Protein AF-A0A496ZWP8-F1 (afdb_monomer)

Sequence (125 aa):
MEGTQMKKIFVIMILVLTLSQVFAQIQWSEKVTIRQGVNIEWSRAAAPMEDGSVIYVWSDTRFGDRDLWAQKVDAAGNMVWGDEAVLVNGMINRQEDPVVISVGNGSVVIAWVDFRNEDAGDIYA

Radius of gyration: 22.71 Å; Cα contacts (8 Å, |Δi|>4): 227; chains: 1; bounding box: 49×33×71 Å

Nearest PDB structures (foldseek):
  6s5q-assembly1_A  TM=6.776E-01  e=2.027E-01  Ophiorrhiza pumila
  4onz-assembly1_A  TM=6.621E-01  e=5.312E-01  Bacteroides ovatus ATCC 8483
  4hho-assembly1_A  TM=5.004E-01  e=4.001E-01  synthetic construct
  8hcj-assembly2_F  TM=4.932E-01  e=5.949E-01  Pseudopedobacter saltans DSM 12145
  6gmu-assembly1_A  TM=5.224E-01  e=9.361E-01  Homo sapiens

Mean predicted aligned error: 7.83 Å

Structure (mmCIF, N/CA/C/O backbone):
data_AF-A0A496ZWP8-F1
#
_entry.id   AF-A0A496ZWP8-F1
#
loop_
_atom_site.group_PDB
_atom_site.id
_atom_site.type_symbol
_atom_site.label_atom_id
_atom_site.label_alt_id
_atom_site.label_comp_id
_atom_site.label_asym_id
_atom_site.label_entity_id
_atom_site.label_seq_id
_atom_site.pdbx_PDB_ins_code
_atom_site.Cartn_x
_atom_site.Cartn_y
_atom_site.Cartn_z
_atom_site.occupancy
_atom_site.B_iso_or_equiv
_atom_site.auth_seq_id
_atom_site.auth_comp_id
_atom_site.auth_asym_id
_atom_site.auth_atom_id
_atom_site.pdbx_PDB_model_num
ATOM 1 N N . MET A 1 1 ? -31.100 12.169 52.068 1.00 58.34 1 MET A N 1
ATOM 2 C CA . MET A 1 1 ? -30.266 13.191 51.395 1.00 58.34 1 MET A CA 1
ATOM 3 C C . MET A 1 1 ? -31.188 14.202 50.741 1.00 58.34 1 MET A C 1
ATOM 5 O O . MET A 1 1 ? -32.120 13.777 50.072 1.00 58.34 1 MET A O 1
ATOM 9 N N . GLU A 1 2 ? -30.967 15.501 50.940 1.00 76.38 2 GLU A N 1
ATOM 10 C CA . GLU A 1 2 ? -31.733 16.548 50.246 1.00 76.38 2 GLU A CA 1
ATOM 11 C C . GLU A 1 2 ? -31.612 16.407 48.719 1.00 76.38 2 GLU A C 1
ATOM 13 O O . GLU A 1 2 ? -30.556 16.025 48.206 1.00 76.38 2 GLU A O 1
ATOM 18 N N . GLY A 1 3 ? -32.671 16.744 47.974 1.00 78.81 3 GLY A N 1
ATOM 19 C CA . GLY A 1 3 ? -32.719 16.591 46.510 1.00 78.81 3 GLY A CA 1
ATOM 20 C C . GLY A 1 3 ? -31.585 17.307 45.761 1.00 78.81 3 GLY A C 1
ATOM 21 O O . GLY A 1 3 ? -31.178 16.879 44.682 1.00 78.81 3 GLY A O 1
ATOM 22 N N . THR A 1 4 ? -31.010 18.349 46.360 1.00 80.94 4 THR A N 1
ATOM 23 C CA . THR A 1 4 ? -29.848 19.082 45.837 1.00 80.94 4 THR A CA 1
ATOM 24 C C . THR A 1 4 ? -28.559 18.255 45.873 1.00 80.94 4 THR A C 1
ATOM 26 O O . THR A 1 4 ? -27.741 18.361 44.960 1.00 80.94 4 THR A O 1
ATOM 29 N N . GLN A 1 5 ? -28.379 17.394 46.880 1.00 81.50 5 GLN A N 1
ATOM 30 C CA . GLN A 1 5 ? -27.209 16.512 46.990 1.00 81.50 5 GLN A CA 1
ATOM 31 C C . GLN A 1 5 ? -27.260 15.381 45.956 1.00 81.50 5 GLN A C 1
ATOM 33 O O . GLN A 1 5 ? -26.257 15.102 45.304 1.00 81.50 5 GLN A O 1
ATOM 38 N N . MET A 1 6 ? -28.441 14.798 45.711 1.00 81.75 6 MET A N 1
ATOM 39 C CA . MET A 1 6 ? -28.597 13.758 44.683 1.00 81.75 6 MET A CA 1
ATOM 40 C C . MET A 1 6 ? -28.333 14.277 43.263 1.00 81.75 6 MET A C 1
ATOM 42 O O . MET A 1 6 ? -27.688 13.589 42.476 1.00 81.75 6 MET A O 1
ATOM 46 N N . LYS A 1 7 ? -28.751 15.509 42.937 1.00 82.75 7 LYS A N 1
ATOM 47 C CA . LYS A 1 7 ? -28.469 16.122 41.626 1.00 82.75 7 LYS A CA 1
ATOM 48 C C . LYS A 1 7 ? -26.971 16.340 41.390 1.00 82.75 7 LYS A C 1
ATOM 50 O O . LYS A 1 7 ? -26.490 16.077 40.293 1.00 82.75 7 LYS A O 1
ATOM 55 N N . LYS A 1 8 ? -26.224 16.777 42.412 1.00 85.56 8 LYS A N 1
ATOM 56 C CA . LYS A 1 8 ? -24.764 16.965 42.320 1.00 85.56 8 LYS A CA 1
ATOM 57 C C . LYS A 1 8 ? -24.034 15.643 42.082 1.00 85.56 8 LYS A C 1
ATOM 59 O O . LYS A 1 8 ? -23.172 15.582 41.213 1.00 85.56 8 LYS A O 1
ATOM 64 N N . ILE A 1 9 ? -24.420 14.587 42.800 1.00 87.50 9 ILE 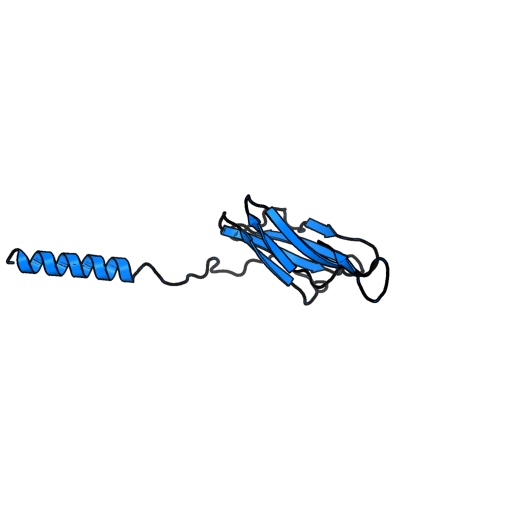A N 1
ATOM 65 C CA . ILE A 1 9 ? -23.855 13.2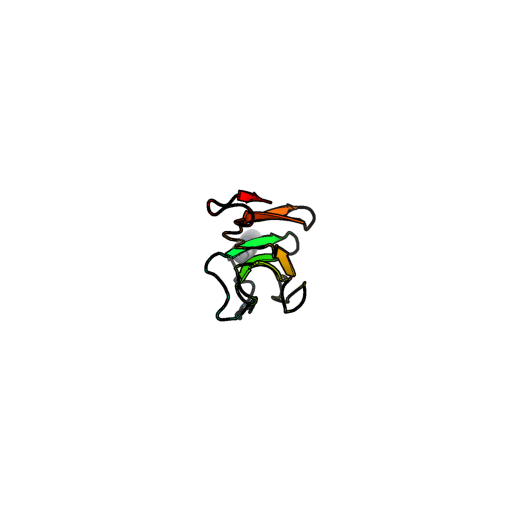40 42.619 1.00 87.50 9 ILE A CA 1
ATOM 66 C C . ILE A 1 9 ? -24.135 12.720 41.202 1.00 87.50 9 ILE A C 1
ATOM 68 O O . ILE A 1 9 ? -23.230 12.211 40.548 1.00 87.50 9 ILE A O 1
ATOM 72 N N . PHE A 1 10 ? -25.357 12.912 40.698 1.00 89.06 10 PHE A N 1
ATOM 73 C CA . PHE A 1 10 ? -25.737 12.490 39.349 1.00 89.06 10 PHE A CA 1
ATOM 74 C C . PHE A 1 10 ? -24.933 13.213 38.253 1.00 89.06 10 PHE A C 1
ATOM 76 O O . PHE A 1 10 ? -24.446 12.575 37.323 1.00 89.06 10 PHE A O 1
ATOM 83 N N . VAL A 1 11 ? -24.719 14.526 38.392 1.00 88.38 11 VAL A N 1
ATOM 84 C CA . VAL A 1 11 ? -23.888 15.309 37.458 1.00 88.38 11 VAL A CA 1
ATOM 85 C C . VAL A 1 11 ? -22.424 14.863 37.495 1.00 88.38 11 VAL A C 1
ATOM 87 O O . VAL A 1 11 ? -21.815 14.722 36.441 1.00 88.38 11 VAL A O 1
ATOM 90 N N . ILE A 1 12 ? -21.866 14.587 38.679 1.00 88.12 12 ILE A N 1
ATOM 91 C CA . ILE A 1 12 ? -20.488 14.086 38.815 1.00 88.12 12 ILE A CA 1
ATOM 92 C C . ILE A 1 12 ? -20.347 12.698 38.179 1.00 88.12 12 ILE A C 1
ATOM 94 O O . ILE A 1 12 ? -19.371 12.459 37.474 1.00 88.12 12 ILE A O 1
ATOM 98 N N . MET A 1 13 ? -21.326 11.804 38.360 1.00 84.56 13 MET A N 1
ATOM 99 C CA . MET A 1 13 ? -21.336 10.499 37.690 1.00 84.56 13 MET A CA 1
ATOM 100 C C . MET A 1 13 ? -21.333 10.637 36.167 1.00 84.56 13 MET A C 1
ATOM 102 O O . MET A 1 13 ? -20.533 9.975 35.512 1.00 84.56 13 MET A O 1
ATOM 106 N N . ILE A 1 14 ? -22.178 11.511 35.608 1.00 83.31 14 ILE A N 1
ATOM 107 C CA . ILE A 1 14 ? -22.195 11.780 34.162 1.00 83.31 14 ILE A CA 1
ATOM 108 C C . ILE A 1 14 ? -20.843 12.333 33.708 1.00 83.31 14 ILE A C 1
ATOM 110 O O . ILE A 1 14 ? -20.306 11.853 32.716 1.00 83.31 14 ILE A O 1
ATOM 114 N N . LEU A 1 15 ? -20.257 13.275 34.454 1.00 76.50 15 LEU A N 1
ATOM 115 C CA . LEU A 1 15 ? -18.956 13.854 34.122 1.00 76.50 15 LEU A CA 1
ATOM 116 C C . LEU A 1 15 ? -17.860 12.775 34.078 1.00 76.50 15 LEU A C 1
ATOM 118 O O . LEU A 1 15 ? -17.118 12.694 33.101 1.00 76.50 15 LEU A O 1
ATOM 122 N N . VAL A 1 16 ? -17.804 11.899 35.088 1.00 75.62 16 VAL A N 1
ATOM 123 C CA . VAL A 1 16 ? -16.838 10.788 35.177 1.00 75.62 16 VAL A CA 1
ATOM 124 C C . VAL A 1 16 ? -17.046 9.760 34.057 1.00 75.62 16 VAL A C 1
ATOM 126 O O . VAL A 1 16 ? -16.073 9.324 33.444 1.00 75.62 16 VAL A O 1
ATOM 129 N N . LEU A 1 17 ? -18.298 9.425 33.726 1.00 69.69 17 LEU A N 1
ATOM 130 C CA . LEU A 1 17 ? -18.643 8.559 32.591 1.00 69.69 17 LEU A CA 1
ATOM 131 C C . LEU A 1 17 ? -18.202 9.174 31.254 1.00 69.69 17 LEU A C 1
ATOM 133 O O . LEU A 1 17 ? -17.603 8.478 30.437 1.00 69.69 17 LEU A O 1
ATOM 137 N N . THR A 1 18 ? -18.411 10.477 31.049 1.00 66.12 18 THR A N 1
ATOM 138 C CA . THR A 1 18 ? -17.995 11.170 29.816 1.00 66.12 18 THR A CA 1
ATOM 139 C C . THR A 1 18 ? -16.479 11.347 29.696 1.00 66.12 18 THR A C 1
ATOM 141 O O . THR A 1 18 ? -15.943 11.251 28.597 1.00 66.12 18 THR A O 1
ATOM 144 N N . LEU A 1 19 ? -15.767 11.529 30.814 1.00 63.59 19 LEU A N 1
ATOM 145 C CA . LEU A 1 19 ? -14.301 11.623 30.850 1.00 63.59 19 LEU A CA 1
ATOM 146 C C . LEU A 1 19 ? -13.616 10.274 30.571 1.00 63.59 19 LEU A C 1
ATOM 148 O O . LEU A 1 19 ? -12.477 10.252 30.116 1.00 63.59 19 LEU A O 1
ATOM 152 N N . SER A 1 20 ? -14.306 9.152 30.802 1.00 60.50 20 SER A N 1
ATOM 153 C CA . SER A 1 20 ? -13.771 7.801 30.567 1.00 60.50 20 SER A CA 1
ATOM 154 C C . SER A 1 20 ? -13.786 7.338 29.101 1.00 60.50 20 SER A C 1
ATOM 156 O O . SER A 1 20 ? -13.283 6.260 28.795 1.00 60.50 20 SER A O 1
ATOM 158 N N . GLN A 1 21 ? -14.365 8.126 28.191 1.00 62.69 21 GLN A N 1
ATOM 159 C CA . GLN A 1 21 ? -14.693 7.684 26.829 1.00 62.69 21 GLN A CA 1
ATOM 160 C C . GLN A 1 21 ? -13.730 8.186 25.740 1.00 62.69 21 GLN A C 1
ATOM 162 O O . GLN A 1 21 ? -14.006 7.987 24.562 1.00 62.69 21 GLN A O 1
ATOM 167 N N . VAL A 1 22 ? -12.600 8.816 26.082 1.00 62.62 22 VAL A N 1
ATOM 168 C CA . VAL A 1 22 ? -11.673 9.337 25.061 1.00 62.62 22 VAL A CA 1
ATOM 169 C C . VAL A 1 22 ? -10.226 9.047 25.434 1.00 62.62 22 VAL A C 1
ATOM 171 O O . VAL A 1 22 ? -9.464 9.928 25.821 1.00 62.62 22 VAL A O 1
ATOM 174 N N . PHE A 1 23 ? -9.834 7.788 25.294 1.00 69.88 23 PHE A N 1
ATOM 175 C CA . PHE A 1 23 ? -8.423 7.438 25.192 1.00 69.88 23 PHE A CA 1
ATOM 176 C C . PHE A 1 23 ? -8.196 6.848 23.809 1.00 69.88 23 PHE A C 1
ATOM 178 O O . PHE A 1 23 ? -8.996 6.036 23.349 1.00 69.88 23 PHE A O 1
ATOM 185 N N . ALA A 1 24 ? -7.126 7.273 23.137 1.00 71.12 24 ALA A N 1
ATOM 186 C CA . ALA A 1 24 ? -6.670 6.592 21.937 1.00 71.12 24 ALA A CA 1
ATOM 187 C C . ALA A 1 24 ? -6.376 5.131 22.303 1.00 71.12 24 ALA A C 1
ATOM 189 O O . ALA A 1 24 ? -5.673 4.866 23.281 1.00 71.12 24 ALA A O 1
ATOM 190 N N . GLN A 1 25 ? -6.948 4.198 21.551 1.00 76.38 25 GLN A N 1
ATOM 191 C CA . GLN A 1 25 ? -6.757 2.769 21.770 1.00 76.38 25 GLN A CA 1
ATOM 192 C C . GLN A 1 25 ? -5.928 2.204 20.625 1.00 76.38 25 GLN A C 1
ATOM 194 O O . GLN A 1 25 ? -6.061 2.626 19.476 1.00 76.38 25 GLN A O 1
ATOM 199 N N . ILE A 1 26 ? -5.066 1.246 20.946 1.00 85.38 26 ILE A N 1
ATOM 200 C CA . ILE A 1 26 ? -4.431 0.426 19.921 1.00 85.38 26 ILE A CA 1
ATOM 201 C C . ILE A 1 26 ? -5.499 -0.547 19.418 1.00 85.38 26 ILE A C 1
ATOM 203 O O . ILE A 1 26 ? -6.054 -1.303 20.212 1.00 85.38 26 ILE A O 1
ATOM 207 N N . GLN A 1 27 ? -5.777 -0.522 18.113 1.00 88.75 27 GLN A N 1
ATOM 208 C CA . GLN A 1 27 ? -6.804 -1.374 17.508 1.00 88.75 27 GLN A CA 1
ATOM 209 C C . GLN A 1 27 ? -6.440 -2.865 17.586 1.00 88.75 27 GLN A C 1
ATOM 211 O O . GLN A 1 27 ? -7.286 -3.693 17.914 1.00 88.75 27 GLN A O 1
ATOM 216 N N . TRP A 1 28 ? -5.180 -3.215 17.312 1.00 90.25 28 TRP A N 1
ATOM 217 C CA . TRP A 1 28 ? -4.692 -4.595 17.369 1.00 90.25 28 TRP A CA 1
ATOM 218 C C . TRP A 1 28 ? -3.735 -4.778 18.543 1.00 90.25 28 TRP A C 1
ATOM 220 O O . TRP A 1 28 ? -2.656 -4.190 18.570 1.00 90.25 28 TRP A O 1
ATOM 230 N N . SER A 1 29 ? -4.121 -5.606 19.515 1.00 88.94 29 SER A N 1
ATOM 231 C CA . SER A 1 29 ? -3.278 -5.921 20.676 1.00 88.94 29 SER A CA 1
ATOM 232 C C . SER A 1 29 ? -2.068 -6.786 20.319 1.00 88.94 29 SER A C 1
ATOM 234 O O . SER A 1 29 ? -1.061 -6.750 21.018 1.00 88.94 29 SER A O 1
ATOM 236 N N . GLU A 1 30 ? -2.170 -7.546 19.229 1.00 91.31 30 GLU A N 1
ATOM 237 C CA . GLU A 1 30 ? -1.110 -8.390 18.686 1.00 91.31 30 GLU A CA 1
ATOM 238 C C . GLU A 1 30 ? -0.612 -7.843 17.349 1.00 91.31 30 GLU A C 1
ATOM 240 O O . GLU A 1 30 ? -1.321 -7.131 16.633 1.00 91.31 30 GLU A O 1
ATOM 245 N N . LYS A 1 31 ? 0.620 -8.207 16.982 1.00 90.88 31 LYS A N 1
ATOM 246 C CA . LYS A 1 31 ? 1.181 -7.834 15.679 1.00 90.88 31 LYS A CA 1
ATOM 247 C C . LYS A 1 31 ? 0.353 -8.444 14.538 1.00 90.88 31 LYS A C 1
ATOM 249 O O . LYS A 1 31 ? 0.193 -9.661 14.462 1.00 90.88 31 LYS A O 1
ATOM 254 N N . VAL A 1 32 ? -0.096 -7.607 13.604 1.00 92.38 32 VAL A N 1
ATOM 255 C CA . VAL A 1 32 ? -0.715 -8.059 12.350 1.00 92.38 32 VAL A CA 1
ATOM 256 C C . VAL A 1 32 ? 0.354 -8.134 11.272 1.00 92.38 32 VAL A C 1
ATOM 258 O O . VAL A 1 32 ? 1.038 -7.156 10.966 1.00 92.38 32 VAL A O 1
ATOM 261 N N . THR A 1 33 ? 0.528 -9.326 10.713 1.00 92.00 33 THR A N 1
ATOM 262 C CA . THR A 1 33 ? 1.533 -9.573 9.684 1.00 92.00 33 THR A CA 1
ATOM 263 C C . THR A 1 33 ? 0.919 -9.339 8.314 1.00 92.00 33 THR A C 1
ATOM 265 O O . THR A 1 33 ? 0.101 -10.130 7.868 1.00 92.00 33 THR A O 1
ATOM 268 N N . ILE A 1 34 ? 1.322 -8.255 7.6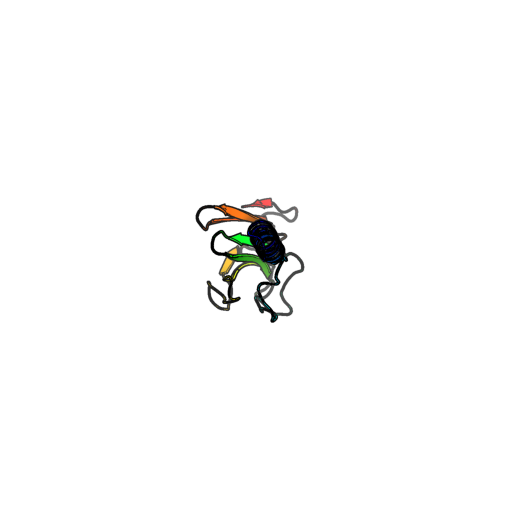53 1.00 90.88 34 ILE A N 1
ATOM 269 C CA . ILE A 1 34 ? 0.778 -7.868 6.341 1.00 90.88 34 ILE A CA 1
ATOM 270 C C . ILE A 1 34 ? 1.589 -8.508 5.212 1.00 90.88 34 ILE A C 1
ATOM 272 O O . ILE A 1 34 ? 1.044 -9.117 4.300 1.00 90.88 34 ILE A O 1
ATOM 276 N N . ARG A 1 35 ? 2.918 -8.391 5.284 1.00 89.88 35 ARG A N 1
ATOM 277 C CA . ARG A 1 35 ? 3.855 -8.991 4.330 1.00 89.88 35 ARG A CA 1
ATOM 278 C C . ARG A 1 35 ? 5.197 -9.235 5.021 1.00 89.88 35 ARG A C 1
ATOM 280 O O . ARG A 1 35 ? 5.656 -8.386 5.784 1.00 89.88 35 ARG A O 1
ATOM 287 N N . GLN A 1 36 ? 5.812 -10.400 4.798 1.00 85.31 36 GLN A N 1
ATOM 288 C CA . GLN A 1 36 ? 7.116 -10.785 5.367 1.00 85.31 36 GLN A CA 1
ATOM 289 C C . GLN A 1 36 ? 8.035 -11.339 4.287 1.00 85.31 36 GLN A C 1
ATOM 291 O O . GLN A 1 36 ? 7.639 -12.199 3.507 1.00 85.31 36 GLN A O 1
ATOM 296 N N . GLY A 1 37 ? 9.282 -10.897 4.265 1.00 80.88 37 GLY A N 1
ATOM 297 C CA . GLY A 1 37 ? 10.275 -11.414 3.337 1.00 80.88 37 GLY A CA 1
ATOM 298 C C . GLY A 1 37 ? 11.487 -10.506 3.282 1.00 80.88 37 GLY A C 1
ATOM 299 O O . GLY A 1 37 ? 11.402 -9.328 3.611 1.00 80.88 37 GLY A O 1
ATOM 300 N N . VAL A 1 38 ? 12.609 -11.063 2.835 1.00 79.75 38 VAL A N 1
ATOM 301 C CA . VAL A 1 38 ? 13.859 -10.313 2.620 1.00 79.75 38 VAL A CA 1
ATOM 302 C C . VAL A 1 38 ? 13.795 -9.376 1.407 1.00 79.75 38 VAL A C 1
ATOM 304 O O . VAL A 1 38 ? 14.713 -8.598 1.192 1.00 79.75 38 VAL A O 1
ATOM 307 N N . ASN A 1 39 ? 12.694 -9.436 0.654 1.00 84.06 39 ASN A N 1
ATOM 308 C CA . ASN A 1 39 ? 12.473 -8.720 -0.600 1.00 84.06 39 ASN A CA 1
ATOM 309 C C . ASN A 1 39 ? 11.498 -7.534 -0.446 1.00 84.06 39 ASN A C 1
ATOM 311 O O . ASN A 1 39 ? 10.928 -7.069 -1.422 1.00 84.06 39 ASN A O 1
ATOM 315 N N . ILE A 1 40 ? 11.229 -7.072 0.778 1.00 78.12 40 ILE A N 1
ATOM 316 C CA . ILE A 1 40 ? 10.384 -5.888 0.999 1.00 78.12 40 ILE A CA 1
ATOM 317 C C . ILE A 1 40 ? 11.294 -4.669 1.096 1.00 78.12 40 ILE A C 1
ATOM 319 O O . ILE A 1 40 ? 12.205 -4.642 1.924 1.00 78.12 40 ILE A O 1
ATOM 323 N N . GLU A 1 41 ? 11.016 -3.651 0.293 1.00 75.12 41 GLU A N 1
ATOM 324 C CA . GLU A 1 41 ? 11.788 -2.413 0.286 1.00 75.12 41 GLU A CA 1
ATOM 325 C C . GLU A 1 41 ? 11.353 -1.415 1.370 1.00 75.12 41 GLU A C 1
ATOM 327 O O . GLU A 1 41 ? 10.390 -1.614 2.126 1.00 75.12 41 GLU A O 1
ATOM 332 N N . TRP A 1 42 ? 12.149 -0.354 1.512 1.00 65.81 42 TRP A N 1
ATOM 333 C CA . TRP A 1 42 ? 12.062 0.581 2.637 1.00 65.81 42 TRP A CA 1
ATOM 334 C C . TRP A 1 42 ? 10.825 1.488 2.572 1.00 65.81 42 TRP A C 1
ATOM 336 O O . TRP A 1 42 ? 10.312 1.886 3.623 1.00 65.81 42 TRP A O 1
ATOM 346 N N . SER A 1 43 ? 10.308 1.746 1.370 1.00 69.44 43 SER A N 1
ATOM 347 C CA . SER A 1 43 ? 9.183 2.653 1.137 1.00 69.44 43 SER A CA 1
ATOM 348 C C . SER A 1 43 ? 7.836 1.940 1.268 1.00 69.44 43 SER A C 1
ATOM 350 O O . SER A 1 43 ? 7.537 0.969 0.569 1.00 69.44 43 SER A O 1
ATOM 352 N N . ARG A 1 44 ? 7.009 2.435 2.194 1.00 85.50 44 ARG A N 1
ATOM 353 C CA . ARG A 1 44 ? 5.646 1.958 2.450 1.00 85.50 44 ARG A CA 1
ATOM 354 C C . ARG A 1 44 ? 4.728 3.127 2.778 1.00 85.50 44 ARG A C 1
ATOM 356 O O . ARG A 1 44 ? 5.112 4.012 3.540 1.00 85.50 44 ARG A O 1
ATOM 363 N N . ALA A 1 45 ? 3.510 3.081 2.261 1.00 94.94 45 ALA A N 1
ATOM 364 C CA . ALA A 1 45 ? 2.459 4.041 2.560 1.00 94.94 45 ALA A CA 1
ATOM 365 C C . ALA A 1 45 ? 1.186 3.320 3.008 1.00 94.94 45 ALA A C 1
ATOM 367 O O . ALA A 1 45 ? 0.998 2.131 2.745 1.00 94.94 45 ALA A O 1
ATOM 368 N N . ALA A 1 46 ? 0.323 4.037 3.723 1.00 96.81 46 ALA A N 1
ATOM 369 C CA . ALA A 1 46 ? -0.942 3.506 4.198 1.00 96.81 46 ALA A CA 1
ATOM 370 C C . ALA A 1 46 ? -2.036 4.575 4.149 1.00 96.81 46 ALA A C 1
ATOM 372 O O . ALA A 1 46 ? -1.780 5.733 4.482 1.00 96.81 46 ALA A O 1
ATOM 373 N N . ALA A 1 47 ? -3.252 4.174 3.782 1.00 97.50 47 ALA A N 1
ATOM 374 C CA . ALA A 1 47 ? -4.434 5.026 3.793 1.00 97.50 47 ALA A CA 1
ATOM 375 C C . ALA A 1 47 ? -5.550 4.386 4.634 1.00 97.50 47 ALA A C 1
ATOM 377 O O . ALA A 1 47 ? -5.894 3.223 4.396 1.00 97.50 47 ALA A O 1
ATOM 378 N N . PRO A 1 48 ? -6.132 5.118 5.603 1.00 96.88 48 PRO A N 1
ATOM 379 C CA . PRO A 1 48 ? -7.305 4.653 6.325 1.00 96.88 48 PRO A CA 1
ATOM 380 C C . PRO A 1 48 ? -8.551 4.732 5.437 1.00 96.88 48 PRO A C 1
ATOM 382 O O . PRO A 1 48 ? -8.704 5.644 4.621 1.00 96.88 48 PRO A O 1
ATOM 385 N N . MET A 1 49 ? -9.468 3.797 5.649 1.00 96.88 49 MET A N 1
ATOM 386 C CA . MET A 1 49 ? -10.749 3.715 4.958 1.00 96.88 49 MET A CA 1
ATOM 387 C C . MET A 1 49 ? -11.905 4.002 5.921 1.00 96.88 49 MET A C 1
ATOM 389 O O . MET A 1 49 ? -11.779 3.871 7.138 1.00 96.88 49 MET A O 1
ATOM 393 N N . GLU A 1 50 ? -13.061 4.375 5.371 1.00 94.75 50 GLU A N 1
ATOM 394 C CA . GLU A 1 50 ? -14.267 4.706 6.150 1.00 94.75 50 GLU A CA 1
ATOM 395 C C . GLU A 1 50 ? -14.817 3.514 6.955 1.00 94.75 50 GLU A C 1
ATOM 397 O O . GLU A 1 50 ? -15.419 3.704 8.008 1.00 94.75 50 GLU A O 1
ATOM 402 N N . ASP A 1 51 ? -14.579 2.284 6.493 1.00 94.19 51 ASP A N 1
ATOM 403 C CA . ASP A 1 51 ? -14.965 1.037 7.169 1.00 94.19 51 ASP A CA 1
ATOM 404 C C . ASP A 1 51 ? -13.999 0.635 8.305 1.00 94.19 51 ASP A C 1
ATOM 406 O O . ASP A 1 51 ? -14.133 -0.443 8.885 1.00 94.19 51 ASP A O 1
ATOM 410 N N . GLY A 1 52 ? -13.013 1.483 8.623 1.00 93.69 52 GLY A N 1
ATOM 411 C CA . GLY A 1 52 ? -11.984 1.221 9.630 1.00 93.69 52 GLY A CA 1
ATOM 412 C C . GLY A 1 52 ? -10.855 0.304 9.152 1.00 93.69 52 GLY A C 1
ATOM 413 O O . GLY A 1 52 ? -9.942 0.018 9.924 1.00 93.69 52 GLY A O 1
ATOM 414 N N . SER A 1 53 ? -10.893 -0.155 7.898 1.00 96.56 53 SER A N 1
ATOM 415 C CA . SER A 1 53 ? -9.772 -0.865 7.283 1.00 96.56 53 SER A CA 1
ATOM 416 C C . SER A 1 53 ? -8.643 0.090 6.889 1.00 96.56 53 SER A C 1
ATOM 418 O O . SER A 1 53 ? -8.798 1.314 6.863 1.00 96.56 53 SER A O 1
ATOM 420 N N . VAL A 1 54 ? -7.489 -0.481 6.558 1.00 97.12 54 VAL A N 1
ATOM 421 C CA . VAL A 1 54 ? -6.321 0.250 6.067 1.00 97.12 54 VAL A CA 1
ATOM 422 C C . VAL A 1 54 ? -5.821 -0.409 4.789 1.00 97.12 54 VAL A C 1
ATOM 424 O O . VAL A 1 54 ? -5.670 -1.630 4.733 1.00 97.12 54 VAL A O 1
ATOM 427 N N . ILE A 1 55 ? -5.552 0.394 3.761 1.00 97.69 55 ILE A N 1
ATOM 428 C CA . ILE A 1 55 ? -4.846 -0.052 2.557 1.00 97.69 55 ILE A CA 1
ATOM 429 C C . ILE A 1 55 ? -3.374 0.303 2.713 1.00 97.69 55 ILE A C 1
ATOM 431 O O . ILE A 1 55 ? -3.035 1.472 2.870 1.00 97.69 55 ILE A O 1
ATOM 435 N N . TYR A 1 56 ? -2.515 -0.706 2.656 1.00 96.81 56 TYR A N 1
ATOM 436 C CA . TYR A 1 56 ? -1.063 -0.580 2.662 1.00 96.81 56 TYR A CA 1
ATOM 437 C C . TYR A 1 56 ? -0.531 -0.757 1.251 1.00 96.81 56 TYR A C 1
ATOM 439 O O . TYR A 1 56 ? -0.998 -1.639 0.536 1.00 96.81 56 TYR A O 1
ATOM 447 N N . VAL A 1 57 ? 0.465 0.039 0.879 1.00 97.06 57 VAL A N 1
ATOM 448 C CA . VAL A 1 57 ? 1.131 -0.010 -0.425 1.00 97.06 57 VAL A CA 1
ATOM 449 C C . VAL A 1 57 ? 2.642 -0.006 -0.211 1.00 97.06 57 VAL A C 1
ATOM 451 O O . VAL A 1 57 ? 3.139 0.734 0.641 1.00 97.06 57 VAL A O 1
ATOM 454 N N . TRP A 1 58 ? 3.377 -0.844 -0.938 1.00 95.62 58 TRP A N 1
ATOM 455 C CA . TRP A 1 58 ? 4.834 -0.957 -0.822 1.00 95.62 58 TRP A CA 1
ATOM 456 C C . TRP A 1 58 ? 5.473 -1.437 -2.124 1.00 95.62 58 TRP A C 1
ATOM 458 O O . TRP A 1 58 ? 4.813 -2.064 -2.953 1.00 95.62 58 TRP A O 1
ATOM 468 N N . SER A 1 59 ? 6.775 -1.191 -2.259 1.00 94.38 59 SER A N 1
ATOM 469 C CA . SER A 1 59 ? 7.598 -1.816 -3.295 1.00 94.38 59 SER A CA 1
ATOM 470 C C . SER A 1 59 ? 8.146 -3.163 -2.812 1.00 94.38 59 SER A C 1
ATOM 472 O O . SER A 1 59 ? 8.618 -3.289 -1.676 1.00 94.38 59 SER A O 1
ATOM 474 N N . ASP A 1 60 ? 8.076 -4.187 -3.657 1.00 93.62 60 ASP A N 1
ATOM 475 C CA . ASP A 1 60 ? 8.461 -5.568 -3.348 1.00 93.62 60 ASP A CA 1
ATOM 476 C C . ASP A 1 60 ? 9.338 -6.121 -4.480 1.00 93.62 60 ASP A C 1
ATOM 478 O O . ASP A 1 60 ? 8.972 -6.043 -5.646 1.00 93.62 60 ASP A O 1
ATOM 482 N N . THR A 1 61 ? 10.489 -6.696 -4.138 1.00 93.25 61 THR A N 1
ATOM 483 C CA . THR A 1 61 ? 11.463 -7.279 -5.075 1.00 93.25 61 THR A CA 1
ATOM 484 C C . THR A 1 61 ? 11.351 -8.801 -5.165 1.00 93.25 61 THR A C 1
ATOM 486 O O . THR A 1 61 ? 12.277 -9.483 -5.606 1.00 93.25 61 THR A O 1
ATOM 489 N N . ARG A 1 62 ? 10.234 -9.399 -4.712 1.00 91.31 62 ARG A N 1
ATOM 490 C CA . ARG A 1 62 ? 10.095 -10.869 -4.649 1.00 91.31 62 ARG A CA 1
ATOM 491 C C . ARG A 1 62 ? 10.254 -11.581 -5.993 1.00 91.31 62 ARG A C 1
ATOM 493 O O . ARG A 1 62 ? 10.533 -12.779 -5.979 1.00 91.31 62 ARG A O 1
ATOM 500 N N . PHE A 1 63 ? 10.083 -10.874 -7.108 1.00 89.81 63 PHE A N 1
ATOM 501 C CA . PHE A 1 63 ? 10.177 -11.424 -8.461 1.00 89.81 63 PHE A CA 1
ATOM 502 C C . PHE A 1 63 ? 11.260 -10.769 -9.330 1.00 89.81 63 PHE A C 1
ATOM 504 O O . PHE A 1 63 ? 11.309 -11.035 -10.528 1.00 89.81 63 PHE A O 1
ATOM 511 N N . GLY A 1 64 ? 12.168 -9.983 -8.742 1.00 89.94 64 GLY A N 1
ATOM 512 C CA . GLY A 1 64 ? 13.246 -9.316 -9.473 1.00 89.94 64 GLY A CA 1
ATOM 513 C C . GLY A 1 64 ? 13.334 -7.843 -9.107 1.00 89.94 64 GLY A C 1
ATOM 514 O O . GLY A 1 64 ? 13.663 -7.517 -7.965 1.00 89.94 64 GLY A O 1
ATOM 515 N N . ASP A 1 65 ? 13.060 -6.976 -10.080 1.00 90.31 65 ASP A N 1
ATOM 516 C CA . ASP A 1 65 ? 12.975 -5.535 -9.851 1.00 90.31 65 ASP A CA 1
ATOM 517 C C . ASP A 1 65 ? 11.826 -5.179 -8.885 1.00 90.31 65 ASP A C 1
ATOM 519 O O . ASP A 1 65 ? 11.077 -6.033 -8.404 1.00 90.31 65 ASP A O 1
ATOM 523 N N . ARG A 1 66 ? 11.756 -3.900 -8.512 1.00 92.94 66 ARG A N 1
ATOM 524 C CA . ARG A 1 66 ? 10.799 -3.388 -7.529 1.00 92.94 66 ARG A CA 1
ATOM 525 C C . ARG A 1 66 ? 9.432 -3.228 -8.172 1.00 92.94 66 ARG A C 1
ATOM 527 O O . ARG A 1 66 ? 9.203 -2.222 -8.822 1.00 92.94 66 ARG A O 1
ATOM 534 N N . ASP A 1 67 ? 8.526 -4.148 -7.885 1.00 95.00 67 ASP A N 1
ATOM 535 C CA . ASP A 1 67 ? 7.122 -4.037 -8.268 1.00 95.00 67 ASP A CA 1
ATOM 536 C C . ASP A 1 67 ? 6.313 -3.332 -7.174 1.00 95.00 67 ASP A C 1
ATOM 538 O O . ASP A 1 67 ? 6.642 -3.407 -5.986 1.00 95.00 67 ASP A O 1
ATOM 542 N N . LEU A 1 68 ? 5.196 -2.712 -7.550 1.00 96.06 68 LEU A N 1
ATOM 543 C CA . LEU A 1 68 ? 4.286 -2.044 -6.629 1.00 96.06 68 LEU A CA 1
ATOM 544 C C . LEU A 1 68 ? 3.141 -2.968 -6.204 1.00 96.06 68 LEU A C 1
ATOM 546 O O . LEU A 1 68 ? 2.378 -3.449 -7.041 1.00 96.06 68 LEU A O 1
ATOM 550 N N . TRP A 1 69 ? 2.976 -3.167 -4.898 1.00 96.19 69 TRP A N 1
ATOM 551 C CA . TRP A 1 69 ? 1.980 -4.067 -4.311 1.00 96.19 69 TRP A CA 1
ATOM 552 C C . TRP A 1 69 ? 1.109 -3.352 -3.287 1.00 96.19 69 TRP A C 1
ATOM 554 O O . TRP A 1 69 ? 1.546 -2.394 -2.649 1.00 96.19 69 TRP A O 1
ATOM 564 N N . ALA A 1 70 ? -0.113 -3.847 -3.092 1.00 96.94 70 ALA A N 1
ATOM 565 C CA . ALA A 1 70 ? -1.030 -3.326 -2.092 1.00 96.94 70 ALA A CA 1
ATOM 566 C C . ALA A 1 70 ? -1.838 -4.416 -1.384 1.00 96.94 70 ALA A C 1
ATOM 568 O O . ALA A 1 70 ? -2.215 -5.426 -1.974 1.00 96.94 70 ALA A O 1
ATOM 569 N N . GLN A 1 71 ? -2.160 -4.181 -0.116 1.00 97.00 71 GLN A N 1
ATOM 570 C CA . GLN A 1 71 ? -3.013 -5.046 0.693 1.00 97.00 71 GLN A CA 1
ATOM 571 C C . GLN A 1 71 ? -4.026 -4.219 1.468 1.00 97.00 71 GLN A C 1
ATOM 573 O O . GLN A 1 71 ? -3.666 -3.221 2.091 1.00 97.00 71 GLN A O 1
ATOM 578 N N . LYS A 1 72 ? -5.274 -4.684 1.499 1.00 97.69 72 LYS A N 1
ATOM 579 C CA . LYS A 1 72 ? -6.306 -4.152 2.385 1.00 97.69 72 LYS A CA 1
ATOM 580 C C . LYS A 1 72 ? -6.400 -5.028 3.629 1.00 97.69 72 LYS A C 1
ATOM 582 O O . LYS A 1 72 ? -6.554 -6.242 3.525 1.00 97.69 72 LYS A O 1
ATOM 587 N N . VAL A 1 73 ? -6.327 -4.403 4.797 1.00 97.56 73 VAL A N 1
ATOM 588 C CA . VAL A 1 73 ? -6.418 -5.060 6.105 1.00 97.56 73 VAL A CA 1
ATOM 589 C C . VAL A 1 73 ? -7.632 -4.512 6.834 1.00 97.56 73 VAL A C 1
ATOM 591 O O . VAL A 1 73 ? -7.729 -3.300 7.016 1.00 97.56 73 VAL A O 1
ATOM 594 N N . ASP A 1 74 ? -8.576 -5.371 7.214 1.0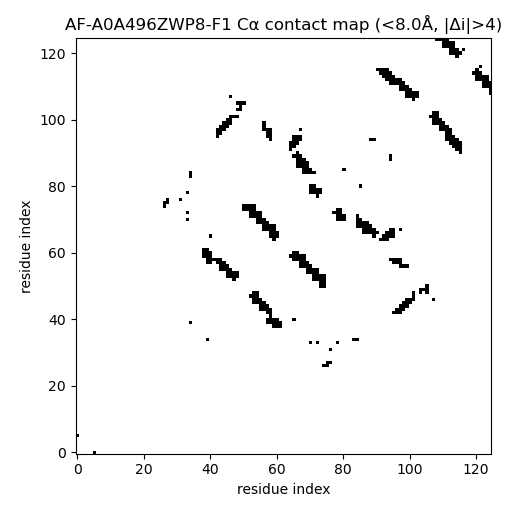0 97.00 74 ASP A N 1
ATOM 595 C CA . ASP A 1 74 ? -9.781 -4.933 7.923 1.00 97.00 74 ASP A CA 1
ATOM 596 C C . ASP A 1 74 ? -9.490 -4.489 9.367 1.00 97.00 74 ASP A C 1
ATOM 598 O O . ASP A 1 74 ? -8.396 -4.683 9.895 1.00 97.00 74 ASP A O 1
ATOM 602 N N . ALA A 1 75 ? -10.485 -3.906 10.038 1.00 95.19 75 ALA A N 1
ATOM 603 C CA . ALA A 1 75 ? -10.336 -3.419 11.410 1.00 95.19 75 ALA A CA 1
ATOM 604 C C . ALA A 1 75 ? -9.999 -4.522 12.437 1.00 95.19 75 ALA A C 1
ATOM 606 O O . ALA A 1 75 ? -9.540 -4.208 13.537 1.00 95.19 75 ALA A O 1
ATOM 607 N N . ALA A 1 76 ? -10.209 -5.799 12.104 1.00 95.25 76 ALA A N 1
ATOM 608 C CA . ALA A 1 76 ? -9.858 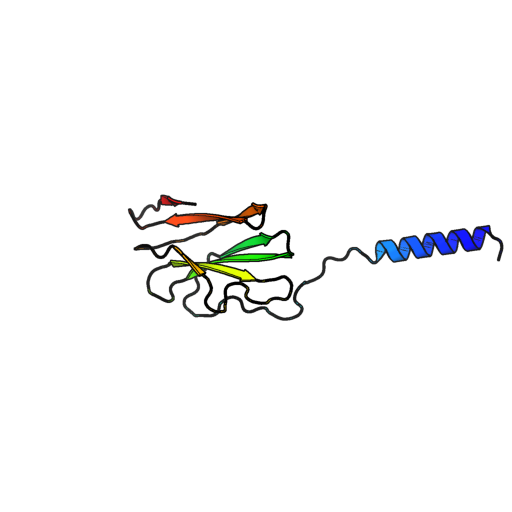-6.949 12.935 1.00 95.25 76 ALA A CA 1
ATOM 609 C C . ALA A 1 76 ? -8.460 -7.518 12.614 1.00 95.25 76 ALA A C 1
ATOM 611 O O . ALA A 1 76 ? -7.992 -8.406 13.323 1.00 95.25 76 ALA A O 1
ATOM 612 N N . GLY A 1 77 ? -7.776 -6.984 11.598 1.00 95.25 77 GLY A N 1
ATOM 613 C CA . GLY A 1 77 ? -6.440 -7.411 11.192 1.00 95.25 77 GLY A CA 1
ATOM 614 C C . GLY A 1 77 ? -6.436 -8.503 10.122 1.00 95.25 77 GLY A C 1
ATOM 615 O O . GLY A 1 77 ? -5.378 -9.065 9.843 1.00 95.25 77 GLY A O 1
ATOM 616 N N . ASN A 1 78 ? -7.583 -8.819 9.514 1.00 96.44 78 ASN A N 1
ATOM 617 C CA . ASN A 1 78 ? -7.664 -9.834 8.466 1.00 96.44 78 ASN A CA 1
ATOM 618 C C . ASN A 1 78 ? -7.253 -9.260 7.106 1.00 96.44 78 ASN A C 1
ATOM 620 O O . ASN A 1 78 ? -7.569 -8.114 6.776 1.00 96.44 78 ASN A O 1
ATOM 624 N N . MET A 1 79 ? -6.591 -10.083 6.291 1.00 97.19 79 MET A N 1
ATOM 625 C CA . MET A 1 79 ? -6.250 -9.747 4.907 1.00 97.19 79 MET A CA 1
ATOM 626 C C . MET A 1 79 ? -7.502 -9.833 4.028 1.00 97.19 79 MET A C 1
ATOM 628 O O . MET A 1 79 ? -8.090 -10.901 3.874 1.00 97.19 79 MET A O 1
ATOM 632 N N . VAL A 1 80 ? -7.917 -8.714 3.436 1.00 97.44 80 VAL A N 1
ATOM 633 C CA . VAL A 1 80 ? -9.164 -8.630 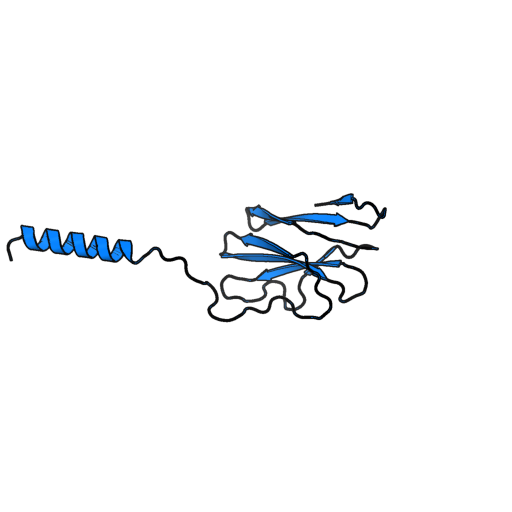2.657 1.00 97.44 80 VAL A CA 1
ATOM 634 C C . VAL A 1 80 ? -8.960 -9.065 1.205 1.00 97.44 80 VAL A C 1
ATOM 636 O O . VAL A 1 80 ? -9.877 -9.621 0.605 1.00 97.44 80 VAL A O 1
ATOM 639 N N . TRP A 1 81 ? -7.772 -8.849 0.630 1.00 97.00 81 TRP A N 1
ATOM 640 C CA . TRP A 1 81 ? -7.465 -9.235 -0.756 1.00 97.00 81 TRP A CA 1
ATOM 641 C C . TRP A 1 81 ? -6.696 -10.562 -0.868 1.00 97.00 81 TRP A C 1
ATOM 643 O O . TRP A 1 81 ? -6.055 -10.827 -1.881 1.00 97.00 81 TRP A O 1
ATOM 653 N N . GLY A 1 82 ? -6.784 -11.412 0.161 1.00 94.69 82 GLY A N 1
ATOM 654 C CA . GLY A 1 82 ? -6.042 -12.674 0.249 1.00 94.69 82 GLY A CA 1
ATOM 655 C C . GLY A 1 82 ? -4.593 -12.484 0.701 1.00 94.69 82 GLY A C 1
ATOM 656 O O . GLY A 1 82 ? -4.125 -11.362 0.851 1.00 94.69 82 GLY A O 1
ATOM 657 N N . ASP A 1 83 ? -3.871 -13.577 0.940 1.00 90.31 83 ASP A N 1
ATOM 658 C CA . ASP A 1 83 ? -2.589 -13.536 1.667 1.00 90.31 83 ASP A CA 1
ATOM 659 C C . ASP A 1 83 ? -1.401 -12.988 0.856 1.00 90.31 83 ASP A C 1
ATOM 661 O O . ASP A 1 83 ? -0.390 -12.580 1.428 1.00 90.31 83 ASP A O 1
ATOM 665 N N . GLU A 1 84 ? -1.496 -12.959 -0.476 1.00 89.38 84 GLU A N 1
ATOM 666 C CA . GLU A 1 84 ? -0.358 -12.614 -1.344 1.00 89.38 84 GLU A CA 1
ATOM 667 C C . GLU A 1 84 ? -0.225 -11.120 -1.662 1.00 89.38 84 GLU A C 1
ATOM 669 O O . GLU A 1 84 ? 0.794 -10.712 -2.239 1.00 89.38 84 GLU A O 1
ATOM 674 N N . ALA A 1 85 ? -1.196 -10.312 -1.218 1.00 94.25 85 ALA A N 1
ATOM 675 C CA . ALA A 1 85 ? -1.415 -8.940 -1.667 1.00 94.25 85 ALA A CA 1
ATOM 676 C C . ALA A 1 85 ? -1.720 -8.853 -3.177 1.00 94.25 85 ALA A C 1
ATOM 678 O O . ALA A 1 85 ? -1.616 -9.826 -3.922 1.00 94.25 85 ALA A O 1
ATOM 679 N N . VAL A 1 86 ? -2.122 -7.674 -3.638 1.00 96.56 86 VAL A N 1
ATOM 680 C CA . VAL A 1 86 ? -2.453 -7.402 -5.041 1.00 96.56 86 VAL A CA 1
ATOM 681 C C . VAL A 1 86 ? -1.293 -6.669 -5.703 1.00 96.56 86 VAL A C 1
ATOM 683 O O . VAL A 1 86 ? -0.782 -5.696 -5.148 1.00 96.56 86 VAL A O 1
ATOM 686 N N . LEU A 1 87 ? -0.898 -7.109 -6.899 1.00 96.25 87 LEU A N 1
ATOM 687 C CA . LEU A 1 87 ? 0.028 -6.369 -7.755 1.00 96.25 87 LEU A CA 1
ATOM 688 C C . LEU A 1 87 ? -0.686 -5.129 -8.307 1.00 96.25 87 LEU A C 1
ATOM 690 O O . LEU A 1 87 ? -1.667 -5.248 -9.039 1.00 96.25 87 LEU A O 1
ATOM 694 N N . VAL A 1 88 ? -0.189 -3.947 -7.956 1.00 97.12 88 VAL A N 1
ATOM 695 C CA . VAL A 1 88 ? -0.678 -2.659 -8.466 1.00 97.12 88 VAL A CA 1
ATOM 696 C C . VAL A 1 88 ? -0.009 -2.346 -9.801 1.00 97.12 88 VAL A C 1
ATOM 698 O O . VAL A 1 88 ? -0.681 -1.962 -10.755 1.00 97.12 88 VAL A O 1
ATOM 701 N N . ASN A 1 89 ? 1.311 -2.530 -9.881 1.00 96.81 89 ASN A N 1
ATOM 702 C CA . ASN A 1 89 ? 2.089 -2.294 -11.091 1.00 96.81 89 ASN A CA 1
ATOM 703 C C . ASN A 1 89 ? 3.357 -3.159 -11.080 1.00 96.81 89 ASN A C 1
ATOM 705 O O . ASN A 1 89 ? 4.116 -3.100 -10.120 1.00 96.81 89 ASN A O 1
ATOM 709 N N . GLY A 1 90 ? 3.564 -3.943 -12.140 1.00 95.69 90 GLY A N 1
ATOM 710 C CA . GLY A 1 90 ? 4.768 -4.758 -12.342 1.00 95.69 90 GLY A CA 1
ATOM 711 C C . GLY A 1 90 ? 5.365 -4.559 -13.731 1.00 95.69 90 GLY A C 1
ATOM 712 O O . GLY A 1 90 ? 5.558 -5.510 -14.489 1.00 95.69 90 GLY A O 1
ATOM 713 N N . MET A 1 91 ? 5.500 -3.296 -14.135 1.00 96.62 91 MET A N 1
ATOM 714 C CA . MET A 1 91 ? 6.153 -2.923 -15.386 1.00 96.62 91 MET A CA 1
ATOM 715 C C . MET A 1 91 ? 7.668 -3.125 -15.295 1.00 96.62 91 MET A C 1
ATOM 717 O O . MET A 1 91 ? 8.228 -3.290 -14.223 1.00 96.62 91 MET A O 1
ATOM 721 N N . ILE A 1 92 ? 8.344 -3.096 -16.443 1.00 95.31 92 ILE A N 1
ATOM 722 C CA . ILE A 1 92 ? 9.808 -3.190 -16.490 1.00 95.31 92 ILE A CA 1
ATOM 723 C C . ILE A 1 92 ? 10.482 -2.098 -15.641 1.00 95.31 92 ILE A C 1
ATOM 725 O O . ILE A 1 92 ? 9.955 -0.988 -15.522 1.00 95.31 92 ILE A O 1
ATOM 729 N N . ASN A 1 93 ? 11.676 -2.404 -15.129 1.00 95.06 93 ASN A N 1
ATOM 730 C CA . ASN A 1 93 ? 12.451 -1.579 -14.205 1.00 95.06 93 ASN A CA 1
ATOM 731 C C . ASN A 1 93 ? 11.712 -1.381 -12.880 1.00 95.06 93 ASN A C 1
ATOM 733 O O . ASN A 1 93 ? 11.068 -2.299 -12.401 1.00 95.06 93 ASN A O 1
ATOM 737 N N . ARG A 1 94 ? 11.899 -0.230 -12.231 1.00 94.62 94 ARG A N 1
ATOM 738 C CA . ARG A 1 94 ? 11.539 -0.034 -10.829 1.00 94.62 94 ARG A CA 1
ATOM 739 C C . ARG A 1 94 ? 10.271 0.805 -10.681 1.00 94.62 94 ARG A C 1
ATOM 741 O O . ARG A 1 94 ? 10.085 1.784 -11.406 1.00 94.62 94 ARG A O 1
ATOM 748 N N . GLN A 1 95 ? 9.439 0.447 -9.708 1.00 95.94 95 GLN A N 1
ATOM 749 C CA . GLN A 1 95 ? 8.201 1.119 -9.328 1.00 95.94 95 GLN A CA 1
ATOM 750 C C . GLN A 1 95 ? 8.267 1.374 -7.822 1.00 95.94 95 GLN A C 1
ATOM 752 O O . GLN A 1 95 ? 8.217 0.458 -6.993 1.00 95.94 95 GLN A O 1
ATOM 757 N N . GLU A 1 96 ? 8.476 2.637 -7.465 1.00 93.94 96 GLU A N 1
ATOM 758 C CA . GLU A 1 96 ? 9.031 3.019 -6.168 1.00 93.94 96 GLU A CA 1
ATOM 759 C C . GLU A 1 96 ? 8.299 4.175 -5.506 1.00 93.94 96 GLU A C 1
ATOM 761 O O . GLU A 1 96 ? 7.505 4.881 -6.123 1.00 93.94 96 GLU A O 1
ATOM 766 N N . ASP A 1 97 ? 8.610 4.353 -4.223 1.00 94.75 97 ASP A N 1
ATOM 767 C CA . ASP A 1 97 ? 8.176 5.473 -3.394 1.00 94.75 97 ASP A CA 1
ATOM 768 C C . ASP A 1 97 ? 6.674 5.761 -3.477 1.00 94.75 97 ASP A C 1
ATOM 770 O O . ASP A 1 97 ? 6.262 6.892 -3.753 1.00 94.75 97 ASP A O 1
ATOM 774 N N . PRO A 1 98 ? 5.827 4.743 -3.229 1.00 96.38 98 PRO A N 1
ATOM 775 C CA . PRO A 1 98 ? 4.407 4.948 -3.351 1.00 96.38 98 PRO A CA 1
ATOM 776 C C . PRO A 1 98 ? 3.869 5.864 -2.265 1.00 96.38 98 PRO A C 1
ATOM 778 O O . PRO A 1 98 ? 4.237 5.775 -1.091 1.00 96.38 98 PRO A O 1
ATOM 781 N N . VAL A 1 99 ? 2.892 6.667 -2.658 1.00 97.38 99 VAL A N 1
ATOM 782 C CA . VAL A 1 99 ? 1.993 7.395 -1.770 1.00 97.38 99 VAL A CA 1
ATOM 783 C C . VAL A 1 99 ? 0.567 6.948 -2.053 1.00 97.38 99 VAL A C 1
ATOM 785 O O . VAL A 1 99 ? 0.219 6.634 -3.188 1.00 97.38 99 VAL A O 1
ATOM 788 N N . VAL A 1 100 ? -0.276 6.904 -1.025 1.00 98.06 100 VAL A N 1
ATOM 789 C CA . VAL A 1 100 ? -1.679 6.505 -1.167 1.00 98.06 100 VAL A CA 1
ATOM 790 C C . VAL A 1 100 ? -2.575 7.432 -0.364 1.00 98.06 100 VAL A C 1
ATOM 792 O O . VAL A 1 100 ? -2.254 7.783 0.773 1.00 98.06 100 VAL A O 1
ATOM 795 N N . ILE A 1 101 ? -3.705 7.822 -0.953 1.00 98.00 101 ILE A N 1
ATOM 796 C CA . ILE A 1 101 ? -4.741 8.613 -0.286 1.00 98.00 101 ILE A CA 1
ATOM 797 C C . ILE A 1 101 ? -6.107 7.962 -0.485 1.00 98.00 101 ILE A C 1
ATOM 799 O O . ILE A 1 101 ? -6.410 7.463 -1.567 1.00 98.00 101 ILE A O 1
ATOM 803 N N . SER A 1 102 ? -6.949 7.998 0.546 1.00 97.12 102 SER A N 1
ATOM 804 C CA . SER A 1 102 ? -8.371 7.683 0.395 1.00 97.12 102 SER A CA 1
ATOM 805 C C . SER A 1 102 ? -9.080 8.845 -0.294 1.00 97.12 102 SER A C 1
ATOM 807 O O . SER A 1 102 ? -8.896 10.001 0.089 1.00 97.12 102 SER A O 1
ATOM 809 N N . VAL A 1 103 ? -9.881 8.536 -1.313 1.00 96.62 103 VAL A N 1
ATOM 810 C CA . VAL A 1 103 ? -10.675 9.516 -2.076 1.00 96.62 103 VAL A CA 1
ATOM 811 C C . VAL A 1 103 ? -12.182 9.366 -1.832 1.00 96.62 103 VAL A C 1
ATOM 813 O O . VAL A 1 103 ? -12.993 9.950 -2.548 1.00 96.62 103 VAL A O 1
ATOM 816 N N . GLY A 1 104 ? -12.558 8.609 -0.795 1.00 92.75 104 GLY A N 1
ATOM 817 C CA . GLY A 1 104 ? -13.945 8.332 -0.418 1.00 92.75 104 GLY A CA 1
ATOM 818 C C . GLY A 1 104 ? -14.573 7.179 -1.204 1.00 92.75 104 GLY A C 1
ATOM 819 O O . GLY A 1 104 ? -13.979 6.635 -2.138 1.00 92.75 104 GLY A O 1
ATOM 820 N N . ASN A 1 105 ? -15.782 6.769 -0.802 1.00 91.88 105 ASN A N 1
ATOM 821 C CA . ASN A 1 105 ? -16.544 5.676 -1.433 1.00 91.88 105 ASN A CA 1
ATOM 822 C C . ASN A 1 105 ? -15.753 4.358 -1.543 1.00 91.88 105 ASN A C 1
ATOM 824 O O . ASN A 1 105 ? -15.846 3.635 -2.536 1.00 91.88 105 ASN A O 1
ATOM 828 N N . GLY A 1 106 ? -14.917 4.065 -0.546 1.00 89.31 106 GLY A N 1
ATOM 829 C CA . GLY A 1 106 ? -14.084 2.861 -0.540 1.00 89.31 106 GLY A CA 1
ATOM 830 C C . GLY A 1 106 ? -12.947 2.853 -1.571 1.00 89.31 106 GLY A C 1
ATOM 831 O O . GLY A 1 106 ? -12.368 1.793 -1.799 1.00 89.31 106 GLY A O 1
ATOM 832 N N . SER A 1 107 ? -12.618 3.996 -2.180 1.00 93.94 107 SER A N 1
ATOM 833 C CA . SER A 1 107 ? -11.582 4.116 -3.211 1.00 93.94 107 SER A CA 1
ATOM 834 C C . SER A 1 107 ? -10.327 4.825 -2.700 1.00 93.94 107 SER A C 1
ATOM 836 O O . SER A 1 107 ? -10.387 5.675 -1.809 1.00 93.94 107 SER A O 1
ATOM 838 N N . VAL A 1 108 ? -9.189 4.500 -3.313 1.00 97.31 108 VAL A N 1
ATOM 839 C CA . VAL A 1 108 ? -7.902 5.168 -3.091 1.00 97.31 108 VAL A CA 1
ATOM 840 C C . VAL A 1 108 ? -7.290 5.605 -4.416 1.00 97.31 108 VAL A C 1
ATOM 842 O O . VAL A 1 108 ? -7.583 5.023 -5.458 1.00 97.31 108 VAL A O 1
ATOM 845 N N . VAL A 1 109 ? -6.414 6.601 -4.356 1.00 98.19 109 VAL A N 1
ATOM 846 C CA . VAL A 1 109 ? -5.471 6.935 -5.429 1.00 98.19 109 VAL A CA 1
ATOM 847 C C . VAL A 1 109 ? -4.072 6.619 -4.921 1.00 98.19 109 VAL A C 1
ATOM 849 O O . VAL A 1 109 ? -3.735 6.977 -3.790 1.00 98.19 109 VAL A O 1
ATOM 852 N N . ILE A 1 110 ? -3.282 5.931 -5.742 1.00 98.38 110 ILE A N 1
ATOM 853 C CA . ILE A 1 110 ? -1.909 5.528 -5.434 1.00 98.38 110 ILE A CA 1
ATOM 854 C C . ILE A 1 110 ? -1.017 6.209 -6.455 1.00 98.38 110 ILE A C 1
ATOM 856 O O . ILE A 1 110 ? -1.207 5.952 -7.627 1.00 98.38 110 ILE A O 1
ATOM 860 N N . ALA A 1 111 ? -0.053 7.022 -6.033 1.00 98.19 111 ALA A N 1
ATOM 861 C CA . ALA A 1 111 ? 0.957 7.578 -6.931 1.00 98.19 111 ALA A CA 1
ATOM 862 C C . ALA A 1 111 ? 2.336 6.985 -6.630 1.00 98.19 111 ALA A C 1
ATOM 864 O O . ALA A 1 111 ? 2.601 6.625 -5.484 1.00 98.19 111 ALA A O 1
ATOM 865 N N . TRP A 1 112 ? 3.198 6.864 -7.638 1.00 97.75 112 TRP A N 1
ATOM 866 C CA . TRP A 1 112 ? 4.532 6.260 -7.524 1.00 97.75 112 TRP A CA 1
ATOM 867 C C . TRP A 1 112 ? 5.514 6.863 -8.535 1.00 97.75 112 TRP A C 1
ATOM 869 O O . TRP A 1 112 ? 5.108 7.519 -9.499 1.00 97.75 112 TRP A O 1
ATOM 879 N N . VAL A 1 113 ? 6.806 6.620 -8.310 1.00 97.31 113 VAL A N 1
ATOM 880 C CA . VAL A 1 113 ? 7.878 6.898 -9.273 1.00 97.31 113 VAL A CA 1
ATOM 881 C C . VAL A 1 113 ? 8.101 5.656 -10.129 1.00 97.31 113 VAL A C 1
ATOM 883 O O . VAL A 1 113 ? 8.261 4.552 -9.608 1.00 97.31 113 VAL A O 1
ATOM 886 N N . ASP A 1 114 ? 8.112 5.823 -11.442 1.00 97.56 114 ASP A N 1
ATOM 887 C CA . ASP A 1 114 ? 8.158 4.744 -12.417 1.00 97.56 114 ASP A CA 1
ATOM 888 C C . ASP A 1 114 ? 9.341 4.908 -13.369 1.00 97.56 114 ASP A C 1
ATOM 890 O O . ASP A 1 114 ? 9.446 5.892 -14.099 1.00 97.56 114 ASP A O 1
ATOM 894 N N . PHE A 1 115 ? 10.228 3.920 -13.382 1.00 97.06 115 PHE A N 1
ATOM 895 C CA . PHE A 1 115 ? 11.470 3.952 -14.151 1.00 97.06 115 PHE A CA 1
ATOM 896 C C . PHE A 1 115 ? 11.377 3.145 -15.459 1.00 97.06 115 PHE A C 1
ATOM 898 O O . PHE A 1 115 ? 12.401 2.770 -16.032 1.00 97.06 115 PHE A O 1
ATOM 905 N N . ARG A 1 116 ? 10.165 2.837 -15.955 1.00 97.12 116 ARG A N 1
ATOM 906 C CA . ARG A 1 116 ? 9.988 1.999 -17.160 1.00 97.12 116 ARG A CA 1
ATOM 907 C C . ARG A 1 116 ? 10.556 2.622 -18.440 1.00 97.12 116 ARG A C 1
ATOM 909 O O . ARG A 1 116 ? 10.910 1.889 -19.359 1.00 97.12 116 ARG A O 1
ATOM 916 N N . ASN A 1 117 ? 10.590 3.955 -18.515 1.00 96.50 117 ASN A N 1
ATOM 917 C CA . ASN A 1 117 ? 10.984 4.701 -19.714 1.00 96.50 117 ASN A CA 1
ATOM 918 C C . ASN A 1 117 ? 12.420 5.232 -19.625 1.00 96.50 117 ASN A C 1
ATOM 920 O O . ASN A 1 117 ? 13.153 5.176 -20.610 1.00 96.50 117 ASN A O 1
ATOM 924 N N . GLU A 1 118 ? 12.812 5.753 -18.459 1.00 94.88 118 GLU A N 1
ATOM 925 C CA . GLU A 1 118 ? 14.119 6.368 -18.227 1.00 94.88 118 GLU A CA 1
ATOM 926 C C . GLU A 1 118 ? 14.548 6.310 -16.755 1.00 94.88 118 GLU A C 1
ATOM 928 O O . GLU A 1 118 ? 13.725 6.186 -15.846 1.00 94.88 118 GLU A O 1
ATOM 933 N N . ASP A 1 119 ? 15.855 6.454 -16.521 1.00 94.31 119 ASP A N 1
ATOM 934 C CA . ASP A 1 119 ? 16.467 6.366 -15.188 1.00 94.31 1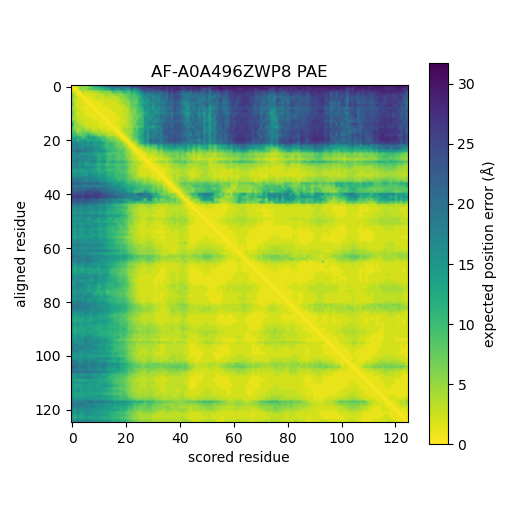19 ASP A CA 1
ATOM 935 C C . ASP A 1 119 ? 16.108 7.538 -14.262 1.00 94.31 119 ASP A C 1
ATOM 937 O O . ASP A 1 119 ? 16.336 7.446 -13.056 1.00 94.31 119 ASP A O 1
ATOM 941 N N . ALA A 1 120 ? 15.573 8.639 -14.802 1.00 95.88 120 ALA A N 1
ATOM 942 C CA . ALA A 1 120 ? 15.127 9.784 -14.009 1.00 95.88 120 ALA A CA 1
ATOM 943 C C . ALA A 1 120 ? 13.824 9.495 -13.244 1.00 95.88 120 ALA A C 1
ATOM 945 O O . ALA A 1 120 ? 13.632 10.033 -12.154 1.00 95.88 120 ALA A O 1
ATOM 946 N N . GLY A 1 121 ? 12.986 8.605 -13.781 1.00 96.50 121 GLY A N 1
ATOM 947 C CA . GLY A 1 121 ? 11.691 8.255 -13.216 1.00 96.50 121 GLY A CA 1
ATOM 948 C C . GLY A 1 121 ? 10.595 9.266 -13.559 1.00 96.50 121 GLY A C 1
ATOM 949 O O . GLY A 1 121 ? 10.736 10.472 -13.364 1.00 96.50 121 GLY A O 1
ATOM 950 N N . ASP A 1 122 ? 9.467 8.746 -14.025 1.00 98.06 122 ASP A N 1
ATOM 951 C CA . ASP A 1 122 ? 8.226 9.483 -14.255 1.00 98.06 122 ASP A CA 1
ATOM 952 C C . ASP A 1 122 ? 7.286 9.323 -13.050 1.00 98.06 122 ASP A C 1
ATOM 954 O O . ASP A 1 122 ? 7.314 8.302 -12.365 1.00 98.06 122 ASP A O 1
ATOM 958 N N . ILE A 1 123 ? 6.396 10.287 -12.809 1.00 97.75 123 ILE A N 1
ATOM 959 C CA . ILE A 1 123 ? 5.357 10.157 -11.775 1.00 97.75 123 ILE A CA 1
ATOM 960 C C . ILE A 1 123 ? 4.047 9.681 -12.403 1.00 97.75 123 ILE A C 1
ATOM 962 O O . ILE A 1 123 ? 3.527 10.325 -13.316 1.00 97.75 123 ILE A O 1
ATOM 966 N N . TYR A 1 124 ? 3.484 8.600 -11.863 1.00 97.94 124 TYR A N 1
ATOM 967 C CA . TYR A 1 124 ? 2.169 8.068 -12.235 1.00 97.94 124 TYR A CA 1
ATOM 968 C C . TYR A 1 124 ? 1.239 8.004 -11.022 1.00 97.94 124 TYR A C 1
ATOM 970 O O . TYR A 1 124 ? 1.710 8.034 -9.885 1.00 97.94 124 TYR A O 1
ATOM 978 N N . ALA A 1 125 ? -0.071 7.928 -11.281 1.00 96.44 125 ALA A N 1
ATOM 979 C CA . ALA A 1 125 ? -1.119 7.672 -10.296 1.00 96.44 125 ALA A CA 1
ATOM 980 C C . ALA A 1 125 ? -2.253 6.817 -10.883 1.00 96.44 125 ALA A C 1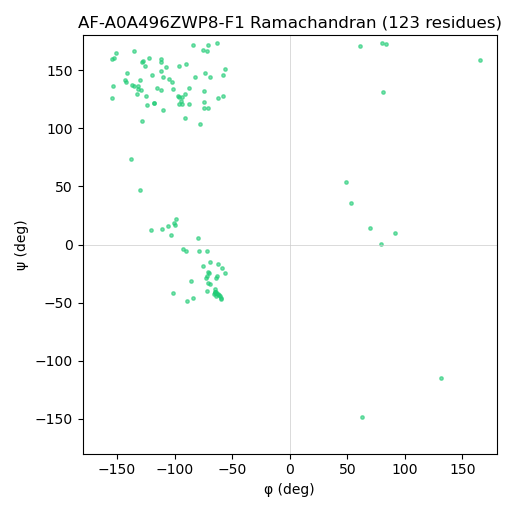
ATOM 982 O O . ALA A 1 125 ? -2.430 6.877 -12.123 1.00 96.44 125 ALA A O 1
#

Foldseek 3Di:
DPPVVVVVVVVVVVVVVVVVPDDDDDLDPDDQCQDDDPFWDDAKEWEAAPQRKIKIWGFGCPPHATFIFIWIAGSHSDTPVDRPTDGPGDAPHHWHRKYWYDPDPRDIDIKTFACNPHPVTDIDD

Secondary structure (DSSP, 8-state):
--HHHHHHHHHHHHHHHHHTT-----S-S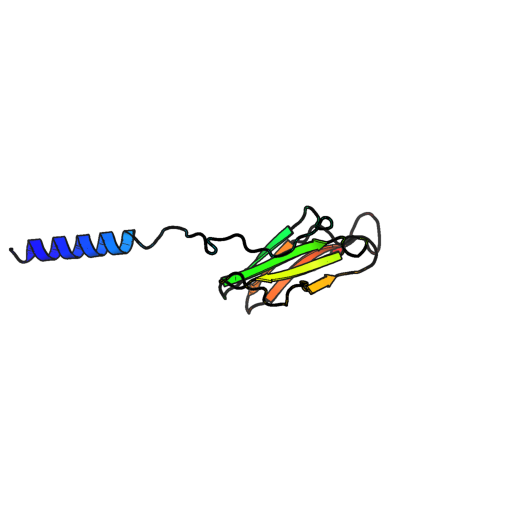S---S--STTEEEEEEEEE-TTS-EEEEEEE-TTSS-EEEEEEE-TTS-BSS-TT-EEEE--SS-EEEEEEEEEETTEEEEEEEE-SS-TT-EEE-

Solvent-accessible surface area (backbone atoms only — not comparable to full-atom values): 7359 Å² total; per-residue (Å²): 130,61,73,71,57,56,52,54,52,52,52,50,52,52,51,55,58,62,67,69,73,76,69,93,72,77,80,63,93,61,89,69,86,79,82,87,66,95,36,59,53,92,44,66,28,64,24,69,45,94,83,56,21,37,40,38,35,33,27,33,33,81,89,57,59,31,24,26,35,35,39,38,31,41,64,87,59,47,63,71,65,48,86,83,42,43,80,74,45,77,64,64,55,39,29,37,73,45,43,46,42,58,72,55,95,92,39,69,51,52,34,32,38,35,30,65,86,43,94,84,47,45,83,50,105

pLDDT: mean 90.01, std 9.68, range [58.34, 98.38]